Protein AF-A0A1Y2VBC2-F1 (afdb_monomer)

Sequence (126 aa):
VFVILVYKFNSHPLNKFPGPALARFTDGYAGFHAAQRRLHLVTYRDHQIYGPVVRQGPNRLVFNTVTALRDIYLSQRVTKSKVYLKSLLSTNRPSMFNALDREEHSHKRRVVGQLITERSMRLFEP

Mean predicted aligned error: 5.89 Å

Structure (mmCIF, N/CA/C/O backbone):
data_AF-A0A1Y2VBC2-F1
#
_entry.id   AF-A0A1Y2VBC2-F1
#
loop_
_atom_site.group_PDB
_atom_site.id
_atom_site.type_symbol
_atom_site.label_atom_id
_atom_site.label_alt_id
_atom_site.label_comp_id
_atom_site.label_asym_id
_atom_site.label_entity_id
_atom_site.label_seq_id
_atom_site.pdbx_PDB_ins_code
_atom_site.Cartn_x
_atom_site.Cartn_y
_atom_site.Cartn_z
_atom_site.occupancy
_atom_site.B_iso_or_equiv
_atom_site.auth_seq_id
_atom_site.auth_comp_id
_atom_site.auth_asym_id
_atom_site.auth_atom_id
_atom_site.pdbx_PDB_model_num
ATOM 1 N N . VAL A 1 1 ? 32.034 5.423 -6.451 1.00 61.78 1 VAL A N 1
ATOM 2 C CA . VAL A 1 1 ? 30.612 5.769 -6.177 1.00 61.78 1 VAL A CA 1
ATOM 3 C C . VAL A 1 1 ? 29.647 5.110 -7.167 1.00 61.78 1 VAL A C 1
ATOM 5 O O . VAL A 1 1 ? 28.784 4.367 -6.719 1.00 61.78 1 VAL A O 1
ATOM 8 N N . PHE A 1 2 ? 29.817 5.282 -8.487 1.00 63.16 2 PHE A N 1
ATOM 9 C CA . PHE A 1 2 ? 28.923 4.706 -9.513 1.00 63.16 2 PHE A CA 1
ATOM 10 C C . PHE A 1 2 ? 28.812 3.165 -9.461 1.00 63.16 2 PHE A C 1
ATOM 12 O O . PHE A 1 2 ? 27.715 2.619 -9.468 1.00 63.16 2 PHE A O 1
ATOM 19 N N . VAL A 1 3 ? 29.935 2.461 -9.273 1.00 64.44 3 VAL A N 1
ATOM 20 C CA . VAL A 1 3 ? 29.981 0.987 -9.143 1.00 64.44 3 VAL A CA 1
ATOM 21 C C . VAL A 1 3 ? 29.194 0.473 -7.925 1.00 64.44 3 VAL A C 1
ATOM 23 O O . VAL A 1 3 ? 28.498 -0.534 -8.009 1.00 64.44 3 VAL A O 1
ATOM 26 N N . ILE A 1 4 ? 29.231 1.199 -6.800 1.00 66.94 4 ILE A N 1
ATOM 27 C CA . ILE A 1 4 ? 28.505 0.831 -5.571 1.00 66.94 4 ILE A CA 1
ATOM 28 C C . ILE A 1 4 ? 26.994 1.011 -5.763 1.00 66.94 4 ILE A C 1
ATOM 30 O O . ILE A 1 4 ? 26.214 0.201 -5.265 1.00 66.94 4 ILE A O 1
ATOM 34 N N . LEU A 1 5 ? 26.576 2.047 -6.499 1.00 61.56 5 LEU A N 1
ATOM 35 C CA . LEU A 1 5 ? 25.168 2.283 -6.827 1.00 61.56 5 LEU A CA 1
ATOM 36 C C . LEU A 1 5 ? 24.614 1.175 -7.729 1.00 61.56 5 LEU A C 1
ATOM 38 O O . LEU A 1 5 ? 23.537 0.658 -7.446 1.00 61.56 5 LEU A O 1
ATOM 42 N N . VAL A 1 6 ? 25.371 0.750 -8.745 1.00 63.09 6 VAL A N 1
ATOM 43 C CA . VAL A 1 6 ? 24.988 -0.364 -9.630 1.00 63.09 6 VAL A CA 1
ATOM 44 C C . VAL A 1 6 ? 24.934 -1.695 -8.868 1.00 63.09 6 VAL A C 1
ATOM 46 O O . VAL A 1 6 ? 23.979 -2.452 -9.030 1.00 63.09 6 VAL A O 1
ATOM 49 N N . TYR A 1 7 ? 25.900 -1.968 -7.984 1.00 61.53 7 TYR A N 1
ATOM 50 C CA . TYR A 1 7 ? 25.915 -3.190 -7.170 1.00 61.53 7 TYR A CA 1
ATOM 51 C C . TYR A 1 7 ? 24.756 -3.240 -6.163 1.00 61.53 7 TYR A C 1
ATOM 53 O O . TYR A 1 7 ? 24.021 -4.225 -6.110 1.00 61.53 7 TYR A O 1
ATOM 61 N N . LYS A 1 8 ? 24.527 -2.158 -5.405 1.00 61.88 8 LYS A N 1
ATOM 62 C CA . LYS A 1 8 ? 23.377 -2.058 -4.490 1.00 61.88 8 LYS A CA 1
ATOM 63 C C . LYS A 1 8 ? 22.047 -2.142 -5.230 1.00 61.88 8 LYS A C 1
ATOM 65 O O . LYS A 1 8 ? 21.089 -2.681 -4.682 1.00 61.88 8 LYS A O 1
ATOM 70 N N . PHE A 1 9 ? 21.994 -1.615 -6.453 1.00 64.19 9 PHE A N 1
ATOM 71 C CA . PHE A 1 9 ? 20.813 -1.718 -7.287 1.00 64.19 9 PHE A CA 1
ATOM 72 C C . PHE A 1 9 ? 20.572 -3.163 -7.684 1.00 64.19 9 PHE A C 1
ATOM 74 O O . PHE A 1 9 ? 19.505 -3.651 -7.354 1.00 64.19 9 PHE A O 1
ATOM 81 N N . ASN A 1 10 ? 21.536 -3.861 -8.296 1.00 64.00 10 ASN A N 1
ATOM 82 C CA . ASN A 1 10 ? 21.383 -5.264 -8.710 1.00 64.00 10 ASN A CA 1
ATOM 83 C C . ASN A 1 10 ? 21.040 -6.199 -7.541 1.00 64.00 10 ASN A C 1
ATOM 85 O O . ASN A 1 10 ? 20.203 -7.087 -7.703 1.00 64.00 10 ASN A O 1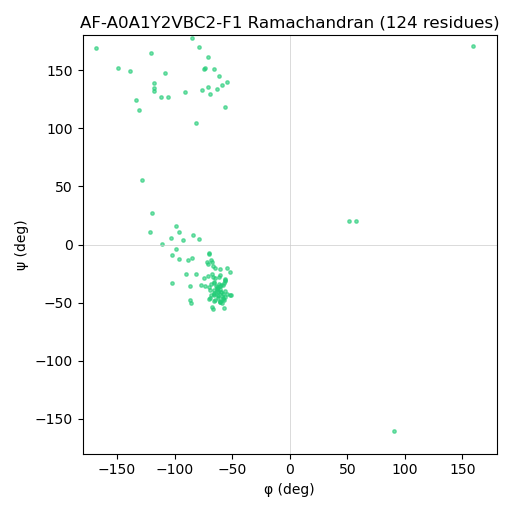
ATOM 89 N N . SER A 1 11 ? 21.583 -5.927 -6.355 1.00 73.62 11 SER A N 1
ATOM 90 C CA . SER A 1 11 ? 21.314 -6.684 -5.127 1.00 73.62 11 SER A CA 1
ATOM 91 C C . SER A 1 11 ? 20.050 -6.239 -4.377 1.00 73.62 11 SER A C 1
ATOM 93 O O . SER A 1 11 ? 19.814 -6.683 -3.253 1.00 73.62 11 SER A O 1
ATOM 95 N N . HIS A 1 12 ? 19.220 -5.360 -4.952 1.00 82.88 12 HIS A N 1
ATOM 96 C CA . HIS A 1 12 ? 17.991 -4.925 -4.298 1.00 82.88 12 HIS A CA 1
ATOM 97 C C . HIS A 1 12 ? 16.972 -6.080 -4.243 1.00 82.88 12 HIS A C 1
ATOM 99 O O . HIS A 1 12 ? 16.635 -6.64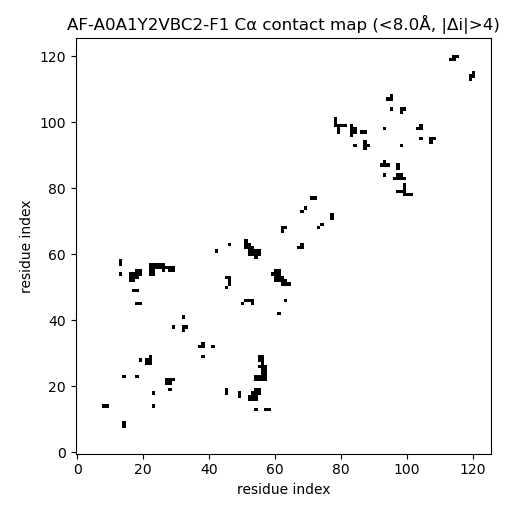8 -5.287 1.00 82.88 12 HIS A O 1
ATOM 105 N N . PRO A 1 13 ? 16.385 -6.394 -3.070 1.00 88.00 13 PRO A N 1
ATOM 106 C CA . PRO A 1 13 ? 15.521 -7.570 -2.891 1.00 88.00 13 PRO A CA 1
ATOM 107 C C . PRO A 1 13 ? 14.271 -7.557 -3.785 1.00 88.00 13 PRO A C 1
ATOM 109 O O . PRO A 1 13 ? 13.674 -8.601 -4.051 1.00 88.00 13 PRO A O 1
ATOM 112 N N . LEU A 1 14 ? 13.880 -6.372 -4.268 1.00 91.06 14 LEU A N 1
ATOM 113 C CA . LEU A 1 14 ? 12.721 -6.181 -5.143 1.00 91.06 14 LEU A CA 1
ATOM 114 C C . LEU A 1 14 ? 13.034 -6.209 -6.650 1.00 91.06 14 LEU A C 1
ATOM 116 O O . LEU A 1 14 ? 12.134 -5.982 -7.453 1.00 91.06 14 LEU A O 1
ATOM 120 N N . ASN A 1 15 ? 14.274 -6.469 -7.069 1.00 86.88 15 ASN A N 1
ATOM 121 C CA . ASN A 1 15 ? 14.632 -6.477 -8.495 1.00 86.88 15 ASN A CA 1
ATOM 122 C C . ASN A 1 15 ? 14.003 -7.600 -9.310 1.00 86.88 15 ASN A C 1
ATOM 124 O O . ASN A 1 15 ? 13.816 -7.444 -10.512 1.00 86.88 15 ASN A O 1
ATOM 128 N N . LYS A 1 16 ? 13.654 -8.705 -8.653 1.00 91.56 16 LYS A N 1
ATOM 129 C CA . LYS A 1 16 ? 12.956 -9.830 -9.279 1.00 91.56 16 LYS A CA 1
ATOM 130 C C . LYS A 1 16 ? 11.525 -9.499 -9.712 1.00 91.56 16 LYS A C 1
ATOM 132 O O . LYS A 1 16 ? 10.933 -10.267 -10.458 1.00 91.56 16 LYS A O 1
ATOM 137 N N . PHE A 1 17 ? 10.955 -8.394 -9.225 1.00 94.75 17 PHE A N 1
ATOM 138 C CA . PHE A 1 17 ? 9.583 -8.021 -9.545 1.00 94.75 17 PHE A CA 1
ATOM 139 C C . PHE A 1 17 ? 9.534 -7.113 -10.779 1.00 94.75 17 PHE A C 1
ATOM 141 O O . PHE A 1 17 ? 10.275 -6.122 -10.841 1.00 94.75 17 PHE A O 1
ATOM 148 N N . PRO A 1 18 ? 8.658 -7.421 -11.750 1.00 96.25 18 PRO A N 1
ATOM 149 C CA . PRO A 1 18 ? 8.511 -6.625 -12.957 1.00 96.25 18 PRO A CA 1
ATOM 150 C C . PRO A 1 18 ? 7.842 -5.279 -12.653 1.00 96.25 18 PRO A C 1
ATOM 152 O O . PRO A 1 18 ? 7.210 -5.088 -11.615 1.00 96.25 18 PRO A O 1
ATOM 155 N N . GLY A 1 19 ? 7.996 -4.322 -13.564 1.00 95.25 19 GLY A N 1
ATOM 156 C CA . GLY A 1 19 ? 7.389 -3.002 -13.448 1.00 95.25 19 GLY A CA 1
ATOM 157 C C . GLY A 1 19 ? 8.088 -1.949 -14.310 1.00 95.25 19 GLY A C 1
ATOM 158 O O . GLY A 1 19 ? 9.172 -2.221 -14.852 1.00 95.25 19 GLY A O 1
ATOM 159 N N . PRO A 1 20 ? 7.495 -0.748 -14.411 1.00 95.50 20 PRO A N 1
ATOM 160 C CA . PRO A 1 20 ? 8.015 0.362 -15.203 1.00 95.50 20 PRO A CA 1
ATOM 161 C C . PRO A 1 20 ? 9.457 0.712 -14.825 1.00 95.50 20 PRO A C 1
ATOM 163 O O . PRO A 1 20 ? 9.807 0.748 -13.645 1.00 95.50 20 PRO A O 1
ATOM 166 N N . ALA A 1 21 ? 10.303 1.018 -15.813 1.00 92.19 21 ALA A N 1
ATOM 167 C CA . ALA A 1 21 ? 11.722 1.299 -15.571 1.00 92.19 21 ALA A CA 1
ATOM 168 C C . ALA A 1 21 ? 11.922 2.443 -14.560 1.00 92.19 21 ALA A C 1
ATOM 170 O O . ALA A 1 21 ? 12.675 2.293 -13.601 1.00 92.19 21 ALA A O 1
ATOM 171 N N . LEU A 1 22 ? 11.168 3.540 -14.706 1.00 92.38 22 LEU A N 1
ATOM 172 C CA . LEU A 1 22 ? 11.214 4.686 -13.789 1.00 92.38 22 LEU A CA 1
ATOM 173 C C . LEU A 1 22 ? 10.828 4.318 -12.350 1.00 92.38 22 LEU A C 1
ATOM 175 O O . LEU A 1 22 ? 11.435 4.824 -11.407 1.00 92.38 22 LEU A O 1
ATOM 179 N N . ALA A 1 23 ? 9.877 3.396 -12.174 1.00 92.75 23 ALA A N 1
ATOM 180 C CA . ALA A 1 23 ? 9.430 2.946 -10.859 1.00 92.75 23 ALA A CA 1
ATOM 181 C C . ALA A 1 23 ? 10.515 2.171 -10.094 1.00 92.75 23 ALA A C 1
ATOM 183 O O . ALA A 1 23 ? 10.446 2.060 -8.873 1.00 92.75 23 ALA A O 1
ATOM 184 N N . ARG A 1 24 ? 11.548 1.659 -10.776 1.00 90.25 24 ARG A N 1
ATOM 185 C CA . ARG A 1 24 ? 12.692 1.004 -10.120 1.00 90.25 24 ARG A CA 1
ATOM 186 C C . ARG A 1 24 ? 13.629 2.009 -9.451 1.00 90.25 24 ARG A C 1
ATOM 188 O O . ARG A 1 24 ? 14.271 1.657 -8.465 1.00 90.25 24 ARG A O 1
ATOM 195 N N . PHE A 1 25 ? 13.697 3.233 -9.978 1.00 88.62 25 PHE A N 1
ATOM 196 C CA . PHE A 1 25 ? 14.649 4.262 -9.551 1.00 88.62 25 PHE A CA 1
ATOM 197 C C . PHE A 1 25 ? 14.029 5.324 -8.644 1.00 88.62 25 PHE A C 1
ATOM 199 O O . PHE A 1 25 ? 14.705 5.838 -7.758 1.00 88.62 25 PHE A O 1
ATOM 206 N N . THR A 1 26 ? 12.751 5.656 -8.838 1.00 92.06 26 THR A N 1
ATOM 207 C CA . THR A 1 26 ? 12.094 6.740 -8.099 1.00 92.06 26 THR A CA 1
ATOM 208 C C . THR A 1 26 ? 10.603 6.486 -7.887 1.00 92.06 26 THR A C 1
ATOM 210 O O . THR A 1 26 ? 9.935 5.851 -8.704 1.00 92.06 26 THR A O 1
ATOM 213 N N . ASP A 1 27 ? 10.050 7.040 -6.804 1.00 91.12 27 ASP A N 1
ATOM 214 C CA . ASP A 1 27 ? 8.599 7.109 -6.584 1.00 91.12 27 ASP A CA 1
ATOM 215 C C . ASP A 1 27 ? 7.897 8.092 -7.541 1.00 91.12 27 ASP A C 1
ATOM 217 O O . ASP A 1 27 ? 6.663 8.124 -7.606 1.00 91.12 27 ASP A O 1
ATOM 221 N N . GLY A 1 28 ? 8.672 8.863 -8.315 1.00 94.50 28 GLY A N 1
ATOM 222 C CA . GLY A 1 28 ? 8.184 9.841 -9.285 1.00 94.50 28 GLY A CA 1
ATOM 223 C C . GLY A 1 28 ? 7.237 9.257 -10.334 1.00 94.50 28 GLY A C 1
ATOM 224 O O . GLY A 1 28 ? 6.303 9.945 -10.728 1.00 94.50 28 GLY A O 1
ATOM 225 N N . TYR A 1 29 ? 7.395 7.983 -10.716 1.00 95.38 29 TYR A N 1
ATOM 226 C CA . TYR A 1 29 ? 6.471 7.314 -11.642 1.00 95.38 29 TYR A CA 1
ATOM 227 C C . TYR A 1 29 ? 5.022 7.348 -11.132 1.00 95.38 29 TYR A C 1
ATOM 229 O O . TYR A 1 29 ? 4.119 7.854 -11.801 1.00 95.38 29 TYR A O 1
ATOM 237 N N . ALA A 1 30 ? 4.795 6.867 -9.907 1.00 94.88 30 ALA A N 1
ATOM 238 C CA . ALA A 1 30 ? 3.456 6.886 -9.333 1.00 94.88 30 ALA A CA 1
ATOM 239 C C . ALA A 1 30 ? 3.036 8.297 -8.923 1.00 94.88 30 ALA A C 1
ATOM 241 O O . ALA A 1 30 ? 1.865 8.634 -9.057 1.00 94.88 30 ALA A O 1
ATOM 242 N N . GLY A 1 31 ? 3.973 9.120 -8.434 1.00 95.25 31 GLY A N 1
ATOM 243 C CA . GLY A 1 31 ? 3.702 10.510 -8.063 1.00 95.25 31 GLY A CA 1
ATOM 244 C C . GLY A 1 31 ? 3.162 11.327 -9.238 1.00 95.25 31 GLY A C 1
ATOM 245 O O . GLY A 1 31 ? 2.152 12.011 -9.098 1.00 95.25 31 GLY A O 1
ATOM 246 N N . PHE A 1 32 ? 3.765 11.178 -10.418 1.00 97.38 32 PHE A N 1
ATOM 247 C CA . PHE A 1 32 ? 3.325 11.821 -11.654 1.00 97.38 32 PHE A CA 1
ATOM 248 C C . PHE A 1 32 ? 1.898 11.410 -12.040 1.00 97.38 32 PHE A C 1
ATOM 250 O O . PHE A 1 32 ? 1.034 12.260 -12.263 1.00 97.38 32 PHE A O 1
ATOM 257 N N . HIS A 1 33 ? 1.603 10.107 -12.056 1.00 97.50 33 HIS A N 1
ATOM 258 C CA . HIS A 1 33 ? 0.259 9.623 -12.385 1.00 97.50 33 HIS A CA 1
ATOM 259 C C . HIS A 1 33 ? -0.781 9.909 -11.292 1.00 97.50 33 HIS A C 1
ATOM 261 O O . HIS A 1 33 ? -1.966 10.066 -11.601 1.00 97.50 33 HIS A O 1
ATOM 267 N N . ALA A 1 34 ? -0.356 10.013 -10.030 1.00 96.44 34 ALA A N 1
ATOM 268 C CA . ALA A 1 34 ? -1.201 10.438 -8.919 1.00 96.44 34 ALA A CA 1
ATOM 269 C C . ALA A 1 34 ? -1.576 11.918 -9.037 1.00 96.44 34 ALA A C 1
ATOM 271 O O . ALA A 1 34 ? -2.750 12.249 -8.890 1.00 96.44 34 ALA A O 1
ATOM 272 N N . ALA A 1 35 ? -0.622 12.790 -9.382 1.00 97.44 35 ALA A N 1
ATOM 273 C CA . ALA A 1 35 ? -0.884 14.206 -9.646 1.00 97.44 35 ALA A CA 1
ATOM 274 C C . ALA A 1 35 ? -1.875 14.393 -10.809 1.00 97.44 35 ALA A C 1
ATOM 276 O O . ALA A 1 35 ? -2.754 15.248 -10.754 1.00 97.44 35 ALA A O 1
ATOM 277 N N . GLN A 1 36 ? -1.808 13.518 -11.815 1.00 97.94 36 GLN A N 1
ATOM 278 C CA . GLN A 1 36 ? -2.769 13.452 -12.923 1.00 97.94 36 GLN A CA 1
ATOM 279 C C . GLN A 1 36 ? -4.091 12.743 -12.571 1.00 97.94 36 GLN A C 1
ATOM 281 O O . GLN A 1 36 ? -4.908 12.511 -13.459 1.00 97.94 36 GLN A O 1
ATOM 286 N N . ARG A 1 37 ? -4.304 12.350 -11.306 1.00 97.88 37 ARG A N 1
ATOM 287 C CA . ARG A 1 37 ? -5.513 11.664 -10.801 1.00 97.88 37 ARG A CA 1
ATOM 288 C C . ARG A 1 37 ? -5.859 10.348 -11.509 1.00 97.88 37 ARG A C 1
ATOM 290 O O . ARG A 1 37 ? -6.981 9.861 -11.408 1.00 97.88 37 ARG A O 1
ATOM 297 N N . ARG A 1 38 ? -4.889 9.724 -12.180 1.00 97.88 38 ARG A N 1
ATOM 298 C CA . ARG A 1 38 ? -5.092 8.502 -12.979 1.00 97.88 38 ARG A CA 1
ATOM 299 C C . ARG A 1 38 ? -4.242 7.316 -12.540 1.00 97.88 38 ARG A C 1
ATOM 301 O O . ARG A 1 38 ? -4.187 6.321 -13.255 1.00 97.88 38 ARG A O 1
ATOM 308 N 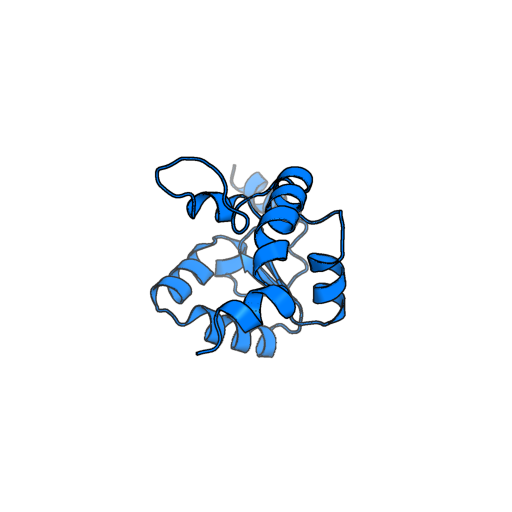N . LEU A 1 39 ? -3.579 7.404 -11.384 1.00 97.25 39 LEU A N 1
ATOM 309 C CA . LEU A 1 39 ? -2.713 6.335 -10.879 1.00 97.25 39 LEU A CA 1
ATOM 310 C C . LEU A 1 39 ? -3.421 4.976 -10.868 1.00 97.25 39 LEU A C 1
ATOM 312 O O . LEU A 1 39 ? -2.839 4.006 -11.317 1.00 97.25 39 LEU A O 1
ATOM 316 N N . HIS A 1 40 ? -4.681 4.911 -10.437 1.00 97.06 40 HIS A N 1
ATOM 317 C CA . HIS A 1 40 ? -5.458 3.668 -10.398 1.00 97.06 40 HIS A CA 1
ATOM 318 C C . HIS A 1 40 ? -5.620 3.010 -11.783 1.00 97.06 40 HIS A C 1
ATOM 320 O O . HIS A 1 40 ? -5.453 1.799 -11.901 1.00 97.06 40 HIS A O 1
ATOM 326 N N . LEU A 1 41 ? -5.864 3.798 -12.840 1.00 98.31 41 LEU A N 1
ATOM 327 C CA . LEU A 1 41 ? -5.934 3.299 -14.220 1.00 98.31 41 LEU A CA 1
ATOM 328 C C . LEU A 1 41 ? -4.582 2.776 -14.701 1.00 98.31 41 LEU A C 1
ATOM 330 O O . LEU A 1 41 ? -4.512 1.774 -15.407 1.00 98.31 41 LEU A O 1
ATOM 334 N N . VAL A 1 42 ? -3.505 3.466 -14.327 1.00 97.88 42 VAL A N 1
ATOM 335 C CA . VAL A 1 42 ? -2.145 3.057 -14.682 1.00 97.88 42 VAL A CA 1
ATOM 336 C C . VAL A 1 42 ? -1.762 1.780 -13.944 1.00 97.88 42 VAL A C 1
ATOM 338 O O . VAL A 1 42 ? -1.330 0.838 -14.589 1.00 97.88 42 VAL A O 1
ATOM 341 N N . THR A 1 43 ? -2.031 1.687 -12.641 1.00 97.94 43 THR A N 1
ATOM 342 C CA . THR A 1 43 ? -1.846 0.463 -11.850 1.00 97.94 43 THR A CA 1
ATOM 343 C C . THR A 1 43 ? -2.592 -0.720 -12.464 1.00 97.94 43 THR A C 1
ATOM 345 O O . THR A 1 43 ? -2.047 -1.817 -12.545 1.00 97.94 43 THR A O 1
ATOM 348 N N . TYR A 1 44 ? -3.831 -0.510 -12.922 1.00 98.19 44 TYR A N 1
ATOM 349 C CA . TYR A 1 44 ? -4.599 -1.550 -13.603 1.00 98.19 44 TYR A CA 1
ATOM 350 C C . TYR A 1 44 ? -3.897 -2.029 -14.883 1.00 98.19 44 TYR A C 1
ATOM 352 O O . TYR A 1 44 ? -3.689 -3.229 -15.050 1.00 98.19 44 TYR A O 1
ATOM 360 N N . ARG A 1 45 ? -3.458 -1.103 -15.746 1.00 98.00 45 ARG A N 1
ATOM 361 C CA . ARG A 1 45 ? -2.701 -1.436 -16.967 1.00 98.00 45 ARG A CA 1
ATOM 362 C C . ARG A 1 45 ? -1.373 -2.122 -16.656 1.00 98.00 45 ARG A C 1
ATOM 364 O O . ARG A 1 45 ? -1.017 -3.090 -17.318 1.00 98.00 45 ARG A O 1
ATOM 371 N N . ASP A 1 46 ? -0.664 -1.662 -15.631 1.00 97.75 46 ASP A N 1
ATOM 372 C CA . ASP A 1 46 ? 0.584 -2.275 -15.191 1.00 97.75 46 ASP A CA 1
ATOM 373 C C . ASP A 1 46 ? 0.358 -3.735 -14.782 1.00 97.75 46 ASP A C 1
ATOM 375 O O . ASP A 1 46 ? 1.154 -4.597 -15.145 1.00 97.75 46 ASP A O 1
ATOM 379 N N . HIS A 1 47 ? -0.744 -4.045 -14.093 1.00 98.25 47 HIS A N 1
ATOM 380 C CA . HIS A 1 47 ? -1.101 -5.428 -13.774 1.00 98.25 47 HIS A CA 1
ATOM 381 C C . HIS A 1 47 ? -1.435 -6.269 -15.011 1.00 98.25 47 HIS A C 1
ATOM 383 O O . HIS A 1 47 ? -1.141 -7.463 -15.019 1.00 98.25 47 HIS A O 1
ATOM 389 N N . GLN A 1 48 ? -2.005 -5.673 -16.062 1.00 98.12 48 GLN A N 1
ATOM 390 C CA . GLN A 1 48 ? -2.243 -6.372 -17.331 1.00 98.12 48 GLN A CA 1
ATOM 391 C C . GLN A 1 48 ? -0.933 -6.703 -18.068 1.00 98.12 48 GLN A C 1
ATOM 393 O O . GLN A 1 48 ? -0.849 -7.743 -18.711 1.00 98.12 48 GLN A O 1
ATOM 398 N N . ILE A 1 49 ? 0.088 -5.843 -17.963 1.00 97.62 49 ILE A N 1
ATOM 399 C CA . ILE A 1 49 ? 1.375 -5.995 -18.667 1.00 97.62 49 ILE A CA 1
ATOM 400 C C . ILE A 1 49 ? 2.363 -6.860 -17.873 1.00 97.62 49 ILE A C 1
ATOM 402 O O . ILE A 1 49 ? 3.016 -7.741 -18.426 1.00 97.62 49 ILE A O 1
ATOM 406 N N . TYR A 1 50 ? 2.512 -6.582 -16.578 1.00 97.31 50 TYR A N 1
ATOM 407 C CA . TYR A 1 50 ? 3.549 -7.159 -15.717 1.00 97.31 50 TYR A CA 1
ATOM 408 C C . TYR A 1 50 ? 3.031 -8.286 -14.816 1.00 97.31 50 TYR A C 1
ATOM 410 O O . TYR A 1 50 ? 3.824 -8.973 -14.172 1.00 97.31 50 TYR A O 1
ATOM 418 N N . GLY A 1 51 ? 1.713 -8.487 -14.769 1.00 97.31 51 GLY A N 1
ATOM 419 C CA . GLY A 1 51 ? 1.073 -9.547 -14.007 1.00 97.31 51 GLY A CA 1
ATOM 420 C C . GLY A 1 51 ? 0.684 -9.149 -12.574 1.00 97.31 51 GLY A C 1
ATOM 421 O O . GLY A 1 51 ? 0.542 -7.969 -12.241 1.00 97.31 51 GLY A O 1
ATOM 422 N N . PRO A 1 52 ? 0.469 -10.133 -11.686 1.00 97.38 52 PRO A N 1
ATOM 423 C CA . PRO A 1 52 ? -0.214 -9.927 -10.406 1.00 97.38 52 PRO A CA 1
ATOM 424 C C . PRO A 1 52 ? 0.591 -9.144 -9.359 1.00 97.38 52 PRO A C 1
ATOM 426 O O . PRO A 1 52 ? 0.013 -8.688 -8.372 1.00 97.38 52 PRO A O 1
ATOM 429 N N . VAL A 1 53 ? 1.905 -8.987 -9.545 1.00 97.88 53 VAL A N 1
ATOM 430 C CA . VAL A 1 53 ? 2.786 -8.248 -8.632 1.00 97.88 53 VAL A CA 1
ATOM 431 C C . VAL A 1 53 ? 3.634 -7.273 -9.433 1.00 97.88 53 VAL A C 1
ATOM 433 O O . VAL A 1 53 ? 4.4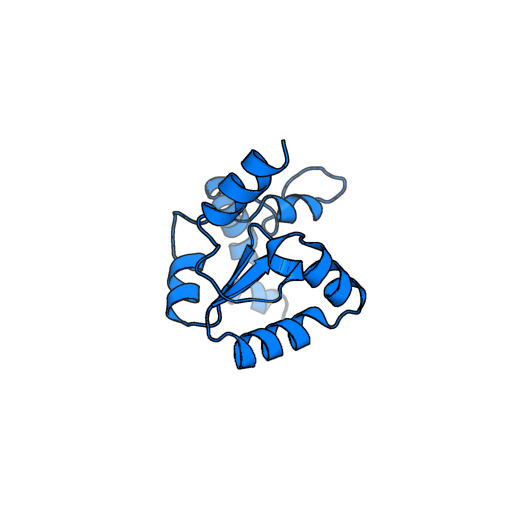67 -7.689 -10.235 1.00 97.88 53 VAL A O 1
ATOM 436 N N . VAL A 1 54 ? 3.441 -5.980 -9.189 1.00 97.75 54 VAL A N 1
ATOM 437 C CA . VAL A 1 54 ? 4.124 -4.905 -9.916 1.00 97.75 54 VAL A CA 1
ATOM 438 C C . VAL A 1 54 ? 4.970 -4.081 -8.958 1.00 97.75 54 VAL A C 1
ATOM 440 O O . VAL A 1 54 ? 4.507 -3.647 -7.902 1.00 97.75 54 VAL A O 1
ATOM 443 N N . ARG A 1 55 ? 6.207 -3.784 -9.351 1.00 96.56 55 ARG A N 1
ATOM 444 C CA . ARG A 1 55 ? 7.047 -2.786 -8.690 1.00 96.56 55 ARG A CA 1
ATOM 445 C C . ARG A 1 55 ? 6.676 -1.384 -9.167 1.00 96.56 55 ARG A C 1
ATOM 447 O O . ARG A 1 55 ? 7.051 -0.974 -10.260 1.00 96.56 55 ARG A O 1
ATOM 454 N N . GLN A 1 56 ? 5.963 -0.645 -8.318 1.00 95.38 56 GLN A N 1
ATOM 455 C CA . GLN A 1 56 ? 5.488 0.718 -8.601 1.00 95.38 56 GLN A CA 1
ATOM 456 C C . GLN A 1 56 ? 6.314 1.807 -7.888 1.00 95.38 56 GLN A C 1
ATOM 458 O O . GLN A 1 56 ? 5.970 2.988 -7.906 1.00 95.38 56 GLN A O 1
ATOM 463 N N . GLY A 1 57 ? 7.393 1.427 -7.212 1.00 93.62 57 GLY A N 1
ATOM 464 C CA . GLY 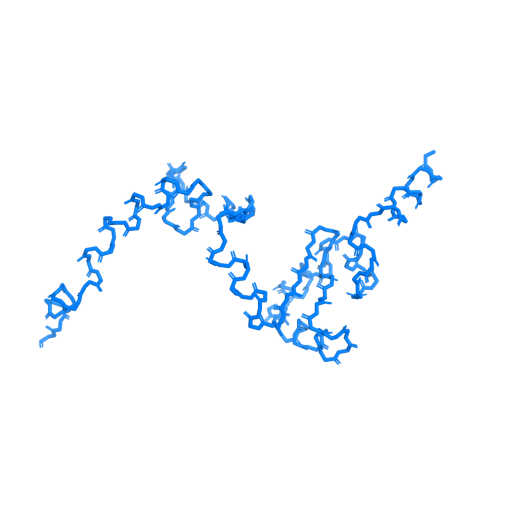A 1 57 ? 8.367 2.338 -6.615 1.00 93.62 57 GLY A CA 1
ATOM 465 C C . GLY A 1 57 ? 9.615 1.573 -6.161 1.00 93.62 57 GLY A C 1
ATOM 466 O O . GLY A 1 57 ? 9.587 0.335 -6.108 1.00 93.62 57 GLY A O 1
ATOM 467 N N . PRO A 1 58 ? 10.706 2.265 -5.786 1.00 91.75 58 PRO A N 1
ATOM 468 C CA . PRO A 1 58 ? 11.958 1.617 -5.401 1.00 91.75 58 PRO A CA 1
ATOM 469 C C . PRO A 1 58 ? 11.758 0.615 -4.264 1.00 91.75 58 PRO A C 1
ATOM 471 O O . PRO A 1 58 ? 12.279 -0.496 -4.340 1.00 91.75 58 PRO A O 1
ATOM 474 N N . ASN A 1 59 ? 10.912 0.978 -3.294 1.00 92.38 59 ASN A N 1
ATOM 475 C CA . ASN A 1 59 ? 10.551 0.188 -2.115 1.00 92.38 59 ASN A CA 1
ATOM 476 C C . ASN A 1 59 ? 9.042 -0.113 -2.043 1.00 92.38 59 ASN A C 1
ATOM 478 O O . ASN A 1 59 ? 8.490 -0.251 -0.952 1.00 92.38 59 ASN A O 1
ATOM 482 N N . ARG A 1 60 ? 8.346 -0.167 -3.189 1.00 93.31 60 ARG A N 1
ATOM 483 C CA . ARG A 1 60 ? 6.892 -0.378 -3.234 1.00 93.31 60 ARG A CA 1
ATOM 484 C C . ARG A 1 60 ? 6.503 -1.423 -4.269 1.00 93.31 60 ARG A C 1
ATOM 486 O O . ARG A 1 60 ? 6.773 -1.266 -5.460 1.00 93.31 60 ARG A O 1
ATOM 493 N N . LEU A 1 61 ? 5.785 -2.433 -3.795 1.00 95.88 61 LEU A N 1
ATOM 494 C CA . LEU A 1 61 ? 5.078 -3.400 -4.622 1.00 95.88 61 LEU A CA 1
ATOM 495 C C . LEU A 1 61 ? 3.573 -3.166 -4.526 1.00 95.88 61 LEU A C 1
ATOM 497 O O . LEU A 1 61 ? 3.065 -2.763 -3.478 1.00 95.88 61 LEU A O 1
ATOM 501 N N . VAL A 1 62 ? 2.881 -3.443 -5.622 1.00 96.88 62 VAL A N 1
ATOM 502 C CA . VAL A 1 62 ? 1.424 -3.476 -5.704 1.00 96.88 62 VAL A CA 1
ATOM 503 C C . VAL A 1 62 ? 1.015 -4.891 -6.080 1.00 96.88 62 VAL A C 1
ATOM 505 O O . VAL A 1 62 ? 1.602 -5.492 -6.980 1.00 96.88 62 VAL A O 1
ATOM 508 N N . PHE A 1 63 ? 0.042 -5.428 -5.353 1.00 97.62 63 PHE A N 1
ATOM 509 C CA . PHE A 1 63 ? -0.407 -6.808 -5.470 1.00 97.62 63 PHE A CA 1
ATOM 510 C C . PHE A 1 63 ? -1.870 -6.846 -5.901 1.00 97.62 63 PHE A C 1
ATOM 512 O O . PHE A 1 63 ? -2.685 -6.089 -5.377 1.00 97.62 63 PHE A O 1
ATOM 519 N N . ASN A 1 64 ? -2.196 -7.771 -6.799 1.00 97.19 64 ASN A N 1
ATOM 520 C CA . ASN A 1 64 ? -3.552 -8.017 -7.278 1.00 97.19 64 ASN A CA 1
ATOM 521 C C . ASN A 1 64 ? -3.914 -9.507 -7.149 1.00 97.19 64 ASN A C 1
ATOM 523 O O . ASN A 1 64 ? -4.226 -10.178 -8.131 1.00 97.19 64 ASN A O 1
ATOM 527 N N . THR A 1 65 ? -3.794 -10.058 -5.937 1.00 97.62 65 THR A N 1
ATOM 528 C CA . THR A 1 65 ? -4.188 -11.444 -5.636 1.00 97.62 65 THR A CA 1
ATOM 529 C C . THR A 1 65 ? -4.904 -11.540 -4.295 1.00 97.62 65 THR A C 1
ATOM 531 O O . THR A 1 65 ? -4.612 -10.799 -3.354 1.00 97.62 65 THR A O 1
ATOM 534 N N . VAL A 1 66 ? -5.821 -12.504 -4.185 1.00 96.81 66 VAL A N 1
ATOM 535 C CA . VAL A 1 66 ? -6.538 -12.798 -2.932 1.00 96.81 66 VAL A CA 1
ATOM 536 C C . VAL A 1 66 ? -5.575 -13.277 -1.843 1.00 96.81 66 VAL A C 1
ATOM 538 O O . VAL A 1 66 ? -5.737 -12.925 -0.676 1.00 96.81 66 VAL A O 1
ATOM 541 N N . THR A 1 67 ? -4.545 -14.039 -2.216 1.00 96.94 67 THR A N 1
ATOM 542 C CA . THR A 1 67 ? -3.501 -14.489 -1.287 1.00 96.94 67 THR A CA 1
ATOM 543 C C . THR A 1 67 ? -2.773 -13.300 -0.668 1.00 96.94 67 THR A C 1
ATOM 545 O O . THR A 1 67 ? -2.731 -13.190 0.552 1.00 96.94 67 THR A O 1
ATOM 548 N N . ALA A 1 68 ? -2.314 -12.342 -1.484 1.00 96.38 68 ALA A N 1
ATOM 549 C CA . ALA A 1 68 ? -1.644 -11.149 -0.975 1.00 96.38 68 ALA A CA 1
ATOM 550 C C . ALA A 1 68 ? -2.572 -10.288 -0.108 1.00 96.38 68 ALA A C 1
ATOM 552 O O . ALA A 1 68 ? -2.132 -9.745 0.901 1.00 96.38 68 ALA A O 1
ATOM 553 N N . LEU A 1 69 ? -3.862 -10.192 -0.454 1.00 95.94 69 LEU A N 1
ATOM 554 C CA . LEU A 1 69 ? -4.846 -9.504 0.384 1.00 95.94 69 LEU A CA 1
ATOM 555 C C . LEU A 1 69 ? -4.883 -10.107 1.799 1.00 95.94 69 LEU A C 1
ATOM 557 O O . LEU A 1 69 ? -4.809 -9.373 2.784 1.00 95.94 69 LEU A O 1
ATOM 561 N N . ARG A 1 70 ? -4.949 -11.438 1.913 1.00 95.25 70 ARG A N 1
ATOM 562 C CA . ARG A 1 70 ? -4.928 -12.130 3.211 1.00 95.25 70 ARG A CA 1
ATOM 563 C C . ARG A 1 70 ? -3.592 -11.930 3.926 1.00 95.25 70 ARG A C 1
ATOM 565 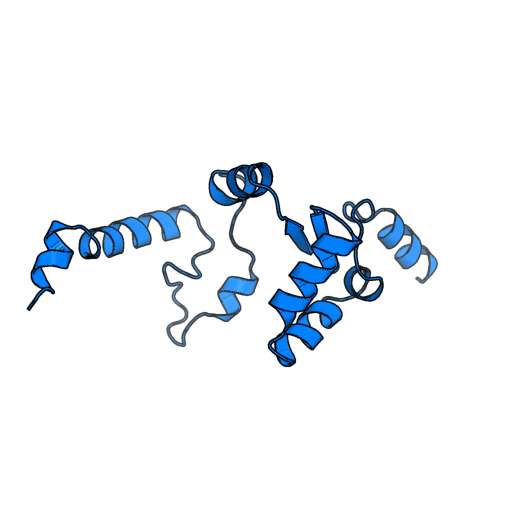O O . ARG A 1 70 ? -3.588 -11.522 5.086 1.00 95.25 70 ARG A O 1
ATOM 572 N N . ASP A 1 71 ? -2.480 -12.126 3.226 1.00 95.25 71 ASP A N 1
ATOM 573 C CA . ASP A 1 71 ? -1.131 -12.026 3.796 1.00 95.25 71 ASP A CA 1
ATOM 574 C C . ASP A 1 71 ? -0.778 -10.611 4.269 1.00 95.25 71 ASP A C 1
ATOM 576 O O . ASP A 1 71 ? 0.008 -10.448 5.200 1.00 95.25 71 ASP A O 1
ATOM 580 N N . ILE A 1 72 ? -1.351 -9.575 3.654 1.00 94.88 72 ILE A N 1
ATOM 581 C CA . ILE A 1 72 ? -1.119 -8.178 4.035 1.00 94.88 72 ILE A CA 1
ATOM 582 C C . ILE A 1 72 ? -2.066 -7.762 5.162 1.00 94.88 72 ILE A C 1
ATOM 584 O O . ILE A 1 72 ? -1.613 -7.211 6.164 1.00 94.88 72 ILE A O 1
ATOM 588 N N . TYR A 1 73 ? -3.371 -8.009 5.018 1.00 91.94 73 TYR A N 1
ATOM 589 C CA . TYR A 1 73 ? -4.373 -7.440 5.926 1.00 91.94 73 TYR A CA 1
ATOM 590 C C . TYR A 1 73 ? -4.685 -8.311 7.148 1.00 91.94 73 TYR A C 1
ATOM 592 O O . TYR A 1 73 ? -5.101 -7.773 8.174 1.00 91.94 73 TYR A O 1
ATOM 600 N N . LEU A 1 74 ? -4.481 -9.631 7.078 1.00 91.81 74 LEU A N 1
ATOM 601 C CA . LEU A 1 74 ? -4.710 -10.541 8.212 1.00 91.81 74 LEU A CA 1
ATOM 602 C C . LEU A 1 74 ? -3.427 -10.844 8.998 1.00 91.81 74 LEU A C 1
ATOM 604 O O . LEU A 1 74 ? -3.488 -11.367 10.110 1.00 91.81 74 LEU A O 1
ATOM 608 N N . SER A 1 75 ? -2.263 -10.488 8.456 1.00 89.88 75 SER A N 1
ATOM 609 C CA . SER A 1 75 ? -0.979 -10.710 9.114 1.00 89.88 75 SER A CA 1
ATOM 610 C C . SER A 1 75 ? -0.726 -9.735 10.264 1.00 89.88 75 SER A C 1
ATOM 612 O O . SER A 1 75 ? -1.171 -8.584 10.287 1.00 89.88 75 SER A O 1
ATOM 614 N N . GLN A 1 76 ? 0.041 -10.205 11.246 1.00 87.19 76 GLN A N 1
ATOM 615 C CA . GLN A 1 76 ? 0.588 -9.371 12.317 1.00 87.19 76 GLN A CA 1
ATOM 616 C C . GLN A 1 76 ? 1.944 -8.758 11.957 1.00 87.19 76 GLN A C 1
ATOM 618 O O . GLN A 1 76 ? 2.394 -7.832 12.623 1.00 87.19 76 GLN A O 1
ATOM 623 N N . ARG A 1 77 ? 2.585 -9.247 10.889 1.00 88.12 77 ARG A N 1
ATOM 624 C CA . ARG A 1 77 ? 3.939 -8.843 10.481 1.00 88.12 77 ARG A CA 1
ATOM 625 C C . ARG A 1 77 ? 3.961 -7.587 9.611 1.00 88.12 77 ARG A C 1
ATOM 627 O O . ARG A 1 77 ? 5.032 -7.052 9.349 1.00 88.12 77 ARG A O 1
ATOM 634 N N . VAL A 1 78 ? 2.799 -7.145 9.134 1.00 91.56 78 VAL A N 1
ATOM 635 C CA . VAL A 1 78 ? 2.662 -5.988 8.250 1.00 91.56 78 VAL A CA 1
ATOM 636 C C . VAL A 1 78 ? 1.948 -4.871 8.999 1.00 91.56 78 VAL A C 1
ATOM 638 O O . VAL A 1 78 ? 0.869 -5.065 9.557 1.00 91.56 78 VAL A O 1
ATOM 641 N N . THR A 1 79 ? 2.557 -3.690 9.003 1.00 92.38 79 THR A N 1
ATOM 642 C CA . THR A 1 79 ? 1.984 -2.461 9.558 1.00 92.38 79 THR A CA 1
ATOM 643 C C . THR A 1 79 ? 1.877 -1.396 8.473 1.00 92.38 79 THR A C 1
ATOM 645 O O . THR A 1 79 ? 2.449 -1.513 7.384 1.00 92.38 79 THR A O 1
ATOM 648 N N . LYS A 1 80 ? 1.091 -0.349 8.741 1.00 91.75 80 LYS A N 1
ATOM 649 C CA . LYS A 1 80 ? 0.936 0.766 7.803 1.00 91.75 80 LYS A CA 1
ATOM 650 C C . LYS A 1 80 ? 2.287 1.444 7.565 1.00 91.75 80 LYS A C 1
ATOM 652 O O . LYS A 1 80 ? 3.110 1.588 8.464 1.00 91.75 80 LYS A O 1
ATOM 657 N N . SER A 1 81 ? 2.498 1.904 6.336 1.00 92.00 81 SER A N 1
ATOM 658 C CA . SER A 1 81 ? 3.689 2.681 5.987 1.00 92.00 81 SER A CA 1
ATOM 659 C C . SER A 1 81 ? 3.705 4.029 6.715 1.00 92.00 81 SER A C 1
ATOM 661 O O . SER A 1 81 ? 2.658 4.646 6.912 1.00 92.00 81 SER A O 1
ATOM 663 N N . LYS A 1 82 ? 4.904 4.560 6.992 1.00 91.69 82 LYS A N 1
ATOM 664 C CA . LYS A 1 82 ? 5.105 5.918 7.536 1.00 91.69 82 LYS A CA 1
ATOM 665 C C . LYS A 1 82 ? 4.439 7.015 6.698 1.00 91.69 82 LYS A C 1
ATOM 667 O O . LYS A 1 82 ? 4.172 8.094 7.214 1.00 91.69 82 LYS A O 1
ATOM 672 N N . VAL A 1 83 ? 4.123 6.746 5.428 1.00 88.94 83 VAL A N 1
ATOM 673 C CA . VAL A 1 83 ? 3.356 7.660 4.563 1.00 88.94 83 VAL A CA 1
ATOM 674 C C . VAL A 1 83 ? 2.002 8.035 5.174 1.00 88.94 83 VAL A C 1
ATOM 676 O O . VAL A 1 83 ? 1.560 9.163 4.979 1.00 88.94 83 VAL A O 1
ATOM 679 N N . TYR A 1 84 ? 1.376 7.159 5.968 1.00 90.31 84 TYR A N 1
ATOM 680 C CA . TYR A 1 84 ? 0.116 7.472 6.648 1.00 90.31 84 TYR A CA 1
ATOM 681 C C . TYR A 1 84 ? 0.246 8.649 7.625 1.00 90.31 84 TYR A C 1
ATOM 683 O O . TYR A 1 84 ? -0.711 9.404 7.782 1.00 90.31 84 TYR A O 1
ATOM 691 N N . LEU A 1 85 ? 1.429 8.889 8.204 1.00 90.56 85 LEU A N 1
ATOM 692 C CA . LEU A 1 85 ? 1.664 10.036 9.089 1.00 90.56 85 LEU A CA 1
ATOM 693 C C . LEU A 1 85 ? 1.541 11.381 8.359 1.00 90.56 85 LEU A C 1
ATOM 695 O O . LEU A 1 85 ? 1.278 12.396 8.989 1.00 90.56 85 LEU A O 1
ATOM 699 N N . LYS A 1 86 ? 1.651 11.402 7.024 1.00 88.25 86 LYS A N 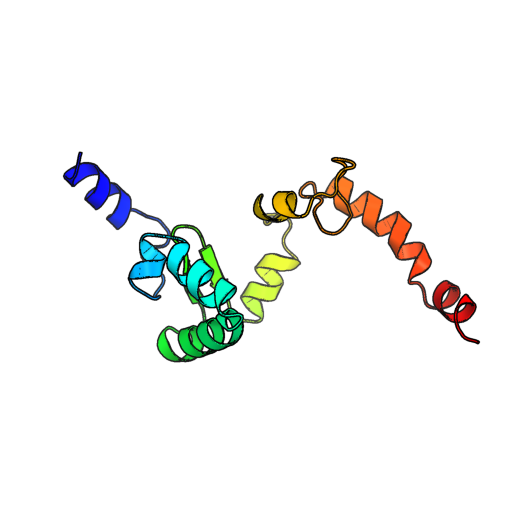1
ATOM 700 C CA . LYS A 1 86 ? 1.418 12.620 6.227 1.00 88.25 86 LYS A CA 1
ATOM 701 C C . LYS A 1 86 ? -0.046 13.074 6.230 1.00 88.25 86 LYS A C 1
ATOM 703 O O . LYS A 1 86 ? -0.331 14.180 5.796 1.00 88.25 86 LYS A O 1
ATOM 708 N N . SER A 1 87 ? -0.961 12.221 6.693 1.00 86.19 87 SER A N 1
ATOM 709 C CA . SER A 1 87 ? -2.380 12.544 6.882 1.00 86.19 87 SER A CA 1
ATOM 710 C C . SER A 1 87 ? -2.716 12.964 8.318 1.00 86.19 87 SER A C 1
ATOM 712 O O . SER A 1 87 ? -3.891 13.011 8.683 1.00 86.19 87 SER A O 1
ATOM 714 N N . LEU A 1 88 ? -1.711 13.200 9.170 1.00 86.38 88 LEU A N 1
ATOM 715 C CA . LEU A 1 88 ? -1.946 13.736 10.507 1.00 86.38 88 LEU A CA 1
ATOM 716 C C . LEU A 1 88 ? -2.568 15.131 10.406 1.00 86.38 88 LEU A C 1
ATOM 718 O O . LEU A 1 88 ? -2.124 15.976 9.633 1.00 86.38 88 LEU A O 1
ATOM 722 N N . LEU A 1 89 ? -3.607 15.351 11.207 1.00 77.62 89 LEU A N 1
ATOM 723 C CA . LEU A 1 89 ? -4.214 16.664 11.377 1.00 77.62 89 LEU A CA 1
ATOM 724 C C . LEU A 1 89 ? -3.363 17.513 12.333 1.00 77.62 89 LEU A C 1
ATOM 726 O O . LEU A 1 89 ? -2.472 17.005 13.017 1.00 77.62 89 LEU A O 1
ATOM 730 N N . SER A 1 90 ? -3.681 18.805 12.419 1.00 71.62 90 SER A N 1
ATOM 731 C CA . SER A 1 90 ? -2.974 19.804 13.238 1.00 71.62 90 SER A CA 1
ATOM 732 C C . SER A 1 90 ? -2.793 19.417 14.710 1.00 71.62 90 SER A C 1
ATOM 734 O O . SER A 1 90 ? -1.860 19.879 15.356 1.00 71.62 90 SER A O 1
ATOM 736 N N . THR A 1 91 ? -3.645 18.538 15.244 1.00 74.62 91 THR A N 1
ATOM 737 C CA . THR A 1 91 ? -3.582 18.070 16.635 1.00 74.62 91 THR A CA 1
ATOM 738 C C . THR A 1 91 ? -2.392 17.154 16.927 1.00 74.62 91 THR A C 1
ATOM 740 O O . THR A 1 91 ? -2.186 16.802 18.088 1.00 74.62 91 THR A O 1
ATOM 743 N N . ASN A 1 92 ? -1.633 16.742 15.900 1.00 80.19 92 ASN A N 1
ATOM 744 C CA . ASN A 1 92 ? -0.481 15.835 15.972 1.00 80.19 92 ASN A CA 1
ATOM 745 C C . ASN A 1 92 ? -0.762 14.514 16.719 1.00 80.19 92 ASN A C 1
ATOM 747 O O . ASN A 1 92 ? 0.149 13.831 17.184 1.00 80.19 92 ASN A O 1
ATOM 751 N N . ARG A 1 93 ? -2.042 14.144 16.838 1.00 84.19 93 ARG A N 1
ATOM 752 C CA . ARG A 1 93 ? -2.495 12.883 17.421 1.00 84.19 93 ARG A CA 1
ATOM 753 C C . ARG A 1 93 ? -2.954 11.963 16.296 1.00 84.19 93 ARG A C 1
ATOM 755 O O . ARG A 1 93 ? -3.809 12.375 15.505 1.00 84.19 93 ARG A O 1
ATOM 762 N N . PRO A 1 94 ? -2.444 10.723 16.217 1.00 85.56 94 PRO A N 1
ATOM 763 C CA . PRO A 1 94 ? -2.929 9.781 15.227 1.00 85.56 94 PRO A CA 1
ATOM 764 C C . PRO A 1 94 ? -4.435 9.536 15.399 1.00 85.56 94 PRO A C 1
ATOM 766 O O . PRO A 1 94 ? -4.931 9.382 16.512 1.00 85.56 94 PRO A O 1
ATOM 769 N N . SER A 1 95 ? -5.188 9.487 14.313 1.00 90.25 95 SER A N 1
ATOM 770 C CA . SER A 1 95 ? -6.533 8.922 14.266 1.00 90.25 95 SER A CA 1
ATOM 771 C C . SER A 1 95 ? -6.459 7.403 14.059 1.00 90.25 95 SER A C 1
ATOM 773 O O . SER A 1 95 ? -5.381 6.836 13.873 1.00 90.25 95 SER A O 1
ATOM 775 N N . MET A 1 96 ? -7.605 6.711 14.041 1.00 90.50 96 MET A N 1
ATOM 776 C CA . MET A 1 96 ? -7.631 5.289 13.659 1.00 90.50 96 MET A CA 1
ATOM 777 C C . MET A 1 96 ? -7.050 5.070 12.247 1.00 90.50 96 MET A C 1
ATOM 779 O O . MET A 1 96 ? -6.395 4.064 11.981 1.00 90.50 96 MET A O 1
ATOM 783 N N . PHE A 1 97 ? -7.232 6.028 11.334 1.00 90.12 97 PHE A N 1
ATOM 784 C CA . PHE A 1 97 ? -6.756 5.903 9.959 1.00 90.12 97 PHE A CA 1
ATOM 785 C C . PHE A 1 97 ? -5.224 5.855 9.870 1.00 90.12 97 PHE A C 1
ATOM 787 O O . PHE A 1 97 ? -4.682 5.005 9.163 1.00 90.12 97 PHE A O 1
ATOM 794 N N . ASN A 1 98 ? -4.522 6.700 10.625 1.00 92.38 98 ASN A N 1
ATOM 795 C CA . ASN A 1 98 ? -3.074 6.889 10.500 1.00 92.38 98 ASN A CA 1
ATOM 796 C C . ASN A 1 98 ? -2.243 6.361 11.686 1.00 92.38 98 ASN A C 1
ATOM 798 O O . ASN A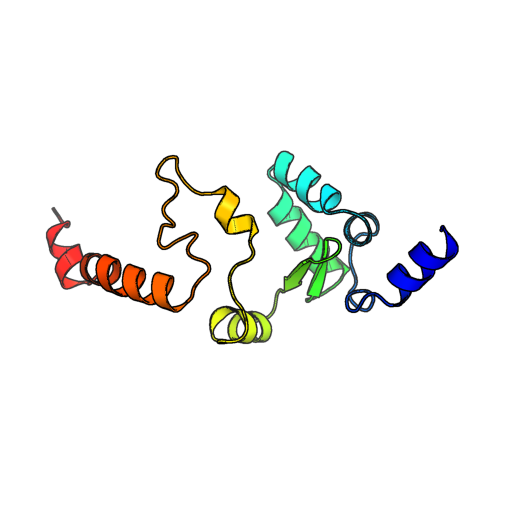 1 98 ? -1.016 6.423 11.615 1.00 92.38 98 ASN A O 1
ATOM 802 N N . ALA A 1 99 ? -2.872 5.779 12.716 1.00 92.44 99 ALA A N 1
ATOM 803 C CA . ALA A 1 99 ? -2.175 5.007 13.747 1.00 92.44 99 ALA A CA 1
ATOM 804 C C . ALA A 1 99 ? -1.370 3.862 13.104 1.00 92.44 99 ALA A C 1
ATOM 806 O O . ALA A 1 99 ? -1.938 2.996 12.424 1.00 92.44 99 ALA A O 1
ATOM 807 N N . LEU A 1 100 ? -0.045 3.909 13.289 1.00 92.00 100 LEU A N 1
ATOM 808 C CA . LEU A 1 100 ? 0.897 2.892 12.811 1.00 92.00 100 LEU A CA 1
ATOM 809 C C . LEU A 1 100 ? 1.055 1.755 13.818 1.00 92.00 100 LEU A C 1
ATOM 811 O O . LEU A 1 100 ? 1.219 0.604 13.412 1.00 92.00 100 LEU A O 1
ATOM 815 N N . ASP A 1 101 ? 1.013 2.097 15.107 1.00 91.81 101 ASP A N 1
ATOM 816 C CA . ASP A 1 101 ? 1.063 1.128 16.187 1.00 91.81 101 ASP A CA 1
ATOM 817 C C . ASP A 1 101 ? -0.240 0.324 16.249 1.00 91.81 101 ASP A C 1
ATOM 819 O O . ASP A 1 101 ? -1.349 0.856 16.106 1.00 91.81 101 ASP A O 1
ATOM 823 N N . ARG A 1 102 ? -0.101 -0.991 16.421 1.00 89.62 102 ARG A N 1
ATOM 824 C CA . ARG A 1 102 ? -1.230 -1.919 16.341 1.00 89.62 102 ARG A CA 1
ATOM 825 C C . ARG A 1 102 ? -2.086 -1.873 17.600 1.00 89.62 102 ARG A C 1
ATOM 827 O O . ARG A 1 102 ? -3.305 -2.017 17.486 1.00 89.62 102 ARG A O 1
ATOM 834 N N . GLU A 1 103 ? -1.481 -1.676 18.766 1.00 92.31 103 GLU A N 1
ATOM 835 C CA . GLU A 1 103 ? -2.205 -1.590 20.035 1.00 92.31 103 GLU A CA 1
ATOM 836 C C . GLU A 1 103 ? -3.010 -0.295 20.093 1.00 92.31 103 GLU A C 1
ATOM 838 O O . GLU A 1 103 ? -4.220 -0.330 20.335 1.00 92.31 103 GLU A O 1
ATOM 843 N N . GLU A 1 104 ? -2.387 0.827 19.733 1.00 92.75 104 GLU A N 1
ATOM 844 C CA . GLU A 1 104 ? -3.042 2.128 19.614 1.00 92.75 104 GLU A CA 1
ATOM 845 C C . GLU A 1 104 ? -4.201 2.075 18.603 1.00 92.75 104 GLU A C 1
ATOM 847 O O . GLU A 1 104 ? -5.313 2.541 18.881 1.00 92.75 104 GLU A O 1
ATOM 852 N N . HIS A 1 105 ? -3.974 1.466 17.434 1.00 93.56 105 HIS A N 1
ATOM 853 C CA . HIS A 1 105 ? -5.017 1.274 16.428 1.00 93.56 105 HIS A CA 1
ATOM 854 C C . HIS A 1 105 ? -6.166 0.398 16.947 1.00 93.56 105 HIS A C 1
ATOM 856 O O . HIS A 1 105 ? -7.336 0.722 16.728 1.00 93.56 105 HIS A O 1
ATOM 862 N N . SER A 1 106 ? -5.850 -0.707 17.630 1.00 92.88 106 SER A N 1
ATOM 863 C CA . SER A 1 106 ? -6.833 -1.631 18.209 1.00 92.88 106 SER A CA 1
ATOM 864 C C . SER A 1 106 ? -7.696 -0.941 19.266 1.00 92.88 106 SER A C 1
ATOM 866 O O . SER A 1 106 ? -8.926 -1.020 19.211 1.00 92.88 106 SER A O 1
ATOM 868 N N . HIS A 1 107 ? -7.065 -0.188 20.168 1.00 94.62 107 HIS A N 1
ATOM 869 C CA . HIS A 1 107 ? -7.747 0.586 21.199 1.00 94.62 107 HIS A CA 1
ATOM 870 C C . HIS A 1 107 ? -8.728 1.596 20.585 1.00 94.62 107 HIS A C 1
ATOM 872 O O . HIS A 1 107 ? -9.917 1.591 20.912 1.00 94.62 107 HIS A O 1
ATOM 878 N N . LYS A 1 108 ? -8.278 2.398 19.611 1.00 93.25 108 LYS A N 1
ATOM 879 C CA . LYS A 1 108 ? -9.138 3.377 18.919 1.00 93.25 108 LYS A CA 1
ATOM 880 C C . LYS A 1 108 ? -10.270 2.714 18.138 1.00 93.25 108 LYS A C 1
ATOM 882 O O . LYS A 1 108 ? -11.400 3.202 18.159 1.00 93.25 108 LYS A O 1
ATOM 887 N N . ARG A 1 109 ? -9.992 1.585 17.475 1.00 94.25 109 ARG A N 1
ATOM 888 C CA . ARG A 1 109 ? -11.009 0.786 16.776 1.00 94.25 109 ARG A CA 1
ATOM 889 C C . ARG A 1 109 ? -12.083 0.273 17.720 1.00 94.25 109 ARG A C 1
ATOM 891 O O . ARG A 1 109 ? -13.247 0.282 17.336 1.00 94.25 109 ARG A O 1
ATOM 898 N N . ARG A 1 110 ? -11.722 -0.134 18.936 1.00 94.62 110 ARG A N 1
ATOM 899 C CA . ARG A 1 110 ? -12.693 -0.584 19.937 1.00 94.62 110 ARG A CA 1
ATOM 900 C C . ARG A 1 110 ? -13.668 0.527 20.326 1.00 94.62 110 ARG A C 1
ATOM 902 O O . ARG A 1 110 ? -14.860 0.258 20.389 1.00 94.62 110 ARG A O 1
ATOM 909 N N . VAL A 1 111 ? -13.179 1.749 20.534 1.00 94.25 111 VAL A N 1
ATOM 910 C CA . VAL A 1 111 ? -14.020 2.901 20.908 1.00 94.25 111 VAL A CA 1
ATOM 911 C C . VAL A 1 111 ? -14.956 3.295 19.763 1.00 94.25 111 VAL A C 1
ATOM 913 O O . VAL A 1 111 ? -16.169 3.308 19.931 1.00 94.25 111 VAL A O 1
ATOM 916 N N . VAL A 1 112 ? -14.417 3.543 18.564 1.00 92.75 112 VAL A N 1
ATOM 917 C CA . VAL A 1 112 ? -15.234 3.935 17.395 1.00 92.75 112 VAL A CA 1
ATOM 918 C C . VAL A 1 112 ? -16.172 2.804 16.956 1.00 92.75 112 VAL A C 1
ATOM 920 O O . VAL A 1 112 ? -17.290 3.057 16.519 1.00 92.75 112 VAL A O 1
ATOM 923 N N . GLY A 1 113 ? -15.743 1.550 17.114 1.00 93.25 113 GLY A N 1
ATOM 924 C CA . GLY A 1 113 ? -16.515 0.354 16.782 1.00 93.25 113 GLY A CA 1
ATOM 925 C C . GLY A 1 113 ? -17.872 0.278 17.484 1.00 93.25 113 GLY A C 1
ATOM 926 O O . GLY A 1 113 ? -18.817 -0.257 16.916 1.00 93.25 113 GLY A O 1
ATOM 927 N N . GLN A 1 114 ? -17.993 0.852 18.684 1.00 93.00 114 GLN A N 1
ATOM 928 C CA . GLN A 1 114 ? -19.251 0.895 19.439 1.00 93.00 114 GLN A CA 1
ATOM 929 C C . GLN A 1 114 ? -20.317 1.769 18.758 1.00 93.00 114 GLN A C 1
ATOM 931 O O . GLN A 1 114 ? -21.514 1.506 18.892 1.00 93.00 114 GLN A O 1
ATOM 936 N N . LEU A 1 115 ? -19.897 2.773 17.983 1.00 91.44 115 LEU A N 1
ATOM 937 C CA . LEU A 1 115 ? -20.794 3.703 17.293 1.00 91.44 115 LEU A CA 1
ATOM 938 C C . LEU A 1 115 ? -21.346 3.131 15.983 1.00 91.44 115 LEU A C 1
ATOM 940 O O . LEU A 1 115 ? -22.428 3.514 15.565 1.00 91.44 115 LEU A O 1
ATOM 944 N N . ILE A 1 116 ? -20.632 2.188 15.366 1.00 92.12 116 ILE A N 1
ATOM 945 C CA . ILE A 1 116 ? -21.000 1.567 14.081 1.00 92.12 116 ILE A CA 1
ATOM 946 C C . ILE A 1 116 ? -21.688 0.204 14.247 1.00 92.12 116 ILE A C 1
ATOM 948 O O . ILE A 1 116 ? -21.759 -0.582 13.305 1.00 92.12 116 ILE A O 1
ATOM 952 N N . THR A 1 117 ? -22.157 -0.115 15.456 1.00 94.56 117 THR A N 1
ATOM 953 C CA . THR A 1 117 ? -22.972 -1.316 15.682 1.00 94.56 117 THR A CA 1
ATOM 954 C C . THR A 1 117 ? -24.371 -1.110 15.114 1.00 94.56 117 THR A C 1
ATOM 956 O O . THR A 1 117 ? -24.862 0.013 15.098 1.00 94.56 117 THR A O 1
ATOM 959 N N . GLU A 1 118 ? -25.047 -2.184 14.705 1.00 93.81 118 GLU A N 1
ATOM 960 C CA . GLU A 1 118 ? -26.428 -2.116 14.201 1.00 93.81 118 GLU A CA 1
ATOM 961 C C . GLU A 1 118 ? -27.360 -1.372 15.171 1.00 93.81 118 GLU A C 1
ATOM 963 O O . GLU A 1 118 ? -28.118 -0.495 14.768 1.00 93.81 118 GLU A O 1
ATOM 968 N N . ARG A 1 119 ? -27.236 -1.658 16.475 1.00 93.50 119 ARG A N 1
ATOM 969 C CA . ARG A 1 119 ? -27.990 -0.971 17.531 1.00 93.50 119 ARG A CA 1
ATOM 970 C C . ARG A 1 119 ? -27.754 0.539 17.522 1.00 93.50 119 ARG A C 1
ATOM 972 O O . ARG A 1 119 ? -28.716 1.288 17.635 1.00 93.50 119 ARG A O 1
ATOM 979 N N . SER A 1 120 ? -26.497 0.972 17.432 1.00 93.25 120 SER A N 1
ATOM 980 C CA . SER A 1 120 ? -26.154 2.396 17.396 1.00 93.25 120 SER A CA 1
ATOM 981 C C . SER A 1 120 ? -26.602 3.042 16.085 1.00 93.25 120 SER A C 1
ATOM 983 O O . SER A 1 120 ? -27.122 4.147 16.117 1.00 93.25 120 SER A O 1
ATOM 985 N N . MET A 1 121 ? -26.466 2.345 14.952 1.00 93.88 121 MET A N 1
ATOM 986 C CA . MET A 1 121 ? -26.872 2.843 13.633 1.00 93.88 121 MET A CA 1
ATOM 987 C C . MET A 1 121 ? -28.378 3.099 13.541 1.00 93.88 121 MET A C 1
ATOM 989 O O . MET A 1 121 ? -28.768 4.128 13.002 1.00 93.88 121 MET A O 1
ATOM 993 N N . ARG A 1 122 ? -29.211 2.244 14.150 1.00 94.06 122 ARG A N 1
ATOM 994 C CA . ARG A 1 122 ? -30.667 2.463 14.238 1.00 94.06 122 ARG A CA 1
ATOM 995 C C . ARG A 1 122 ? -31.057 3.746 14.970 1.00 94.06 122 ARG A C 1
ATOM 997 O O . ARG A 1 122 ? -32.117 4.286 14.704 1.00 94.06 122 ARG A O 1
ATOM 1004 N N . LEU A 1 123 ? -30.216 4.255 15.876 1.00 94.19 123 LEU A N 1
ATOM 1005 C CA . LEU A 1 123 ? -30.468 5.543 16.538 1.00 94.19 123 LEU A CA 1
ATOM 1006 C C . LEU A 1 123 ? -30.293 6.737 15.587 1.00 94.19 123 LEU A C 1
ATOM 1008 O O . LEU A 1 123 ? -30.725 7.836 15.917 1.00 94.19 123 LEU A O 1
ATOM 1012 N N . PHE A 1 124 ? -29.625 6.535 14.449 1.00 90.88 124 PHE A N 1
ATOM 1013 C CA . PHE A 1 124 ? -29.428 7.544 13.410 1.00 90.88 124 PHE A CA 1
ATOM 1014 C C . PHE A 1 124 ? -30.415 7.394 12.241 1.00 90.88 124 PHE A C 1
ATOM 1016 O O . PHE A 1 124 ? -30.375 8.212 11.322 1.00 90.88 124 PHE A O 1
ATOM 1023 N N . GLU A 1 125 ? -31.266 6.362 12.244 1.00 88.19 125 GLU A N 1
ATOM 1024 C CA . GLU A 1 125 ? -32.351 6.220 11.269 1.00 88.19 125 GLU A CA 1
ATOM 1025 C C . GLU A 1 125 ? -33.499 7.184 11.647 1.00 88.19 125 GLU A C 1
ATOM 1027 O O . GLU A 1 125 ? -33.821 7.282 12.834 1.00 88.19 125 GLU A O 1
ATOM 1032 N N . PRO A 1 126 ? -34.051 7.949 10.683 1.00 82.00 126 PR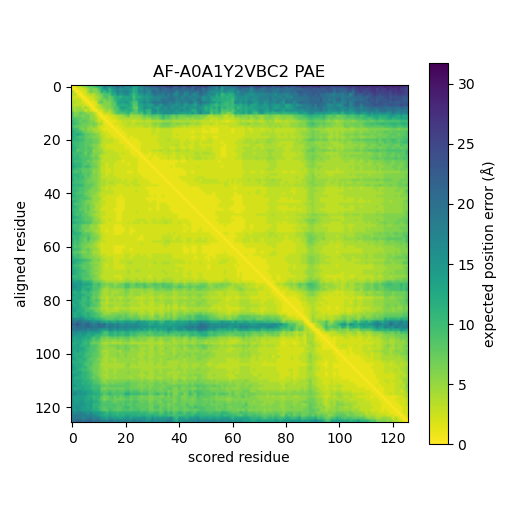O A N 1
ATOM 1033 C CA . PRO A 1 126 ? -35.098 8.943 10.934 1.00 82.00 126 PRO A CA 1
ATOM 1034 C C . PRO A 1 126 ? -36.454 8.333 11.305 1.00 82.00 126 PRO A C 1
ATOM 1036 O O . PRO A 1 126 ? -36.771 7.225 10.814 1.00 82.00 126 PRO A O 1
#

Solvent-accessible surface area (backbone atoms only — not comparable to full-atom values): 7378 Å² total; per-residue (Å²): 111,71,68,58,54,55,52,55,51,71,67,35,91,63,64,87,46,42,54,57,74,57,10,61,77,31,54,57,52,44,50,55,32,45,75,67,73,41,34,69,63,49,54,52,50,46,38,73,76,49,33,57,47,28,27,54,16,59,92,36,76,47,76,68,46,72,67,55,51,47,61,48,74,71,36,86,90,53,68,65,60,77,71,41,57,77,72,54,54,95,82,75,56,71,50,63,88,37,38,54,52,66,65,64,26,50,56,46,44,56,61,56,49,60,58,72,32,72,76,46,45,56,74,72,55,132

Secondary structure (DSSP, 8-state):
-HHHHHHHHHT-TTTTS---HHHHH-THHHHHHHHTT-HHHHHHHHHHHH-SEEEEETTEEEE-SHHHHHHHHT-SS----GGGGGG--TT----TTT--SHHHHHHHHHHHHTTTSHHHHHTT--

Foldseek 3Di:
DVVVVVVCLVPQPCPPAAEDPVQLPALVQLVVCVVVVRSVVVVVVRCVVRNQWYRNHNPDIDGNDPVVVCCAPVDPVHWDDPVLQVPDDPVSDDALRSDRDPVVNVVNCVVVVVCPDPVNVVVVDD

Radius of gyration: 19.24 Å; Cα contacts (8 Å, |Δi|>4): 115; chains: 1; bounding box: 66×34×40 Å

pLDDT: mean 90.31, std 9.35, range [61.53, 98.31]